Protein AF-A0A7X0VT83-F1 (afdb_monomer_lite)

Secondary structure (DSSP, 8-state):
--HHHHHHHHHHHHHHHHHHHHHHHHHHHHHHHHHHHHHHSTT--HHHHHHHHHHHHHHHHHHHHHHHHHHHHHHHHHHHHHHHHHHHHHH--HHHHHHHHHHHHHHHHHHHHHHT-

Structure (mmCIF, N/CA/C/O backbone):
data_AF-A0A7X0VT83-F1
#
_entry.id   AF-A0A7X0VT83-F1
#
loop_
_atom_site.group_PDB
_atom_site.id
_atom_site.type_symbol
_atom_site.label_atom_id
_atom_site.label_alt_id
_atom_site.label_comp_id
_atom_site.label_asym_id
_atom_site.label_entity_id
_atom_site.label_seq_id
_atom_site.pdbx_PDB_ins_code
_atom_site.Cartn_x
_atom_site.Cartn_y
_atom_site.Cartn_z
_atom_site.occupancy
_atom_site.B_iso_or_equiv
_atom_site.auth_seq_id
_atom_site.auth_comp_id
_atom_site.auth_asym_id
_atom_site.auth_atom_id
_atom_site.pdbx_PDB_model_num
ATOM 1 N N . MET A 1 1 ? -4.910 4.539 -27.153 1.00 63.28 1 MET A N 1
ATOM 2 C CA . MET A 1 1 ? -3.947 4.487 -26.039 1.00 63.28 1 MET A CA 1
ATOM 3 C C . MET A 1 1 ? -2.721 3.743 -26.527 1.00 63.28 1 MET A C 1
ATOM 5 O O . MET A 1 1 ? -2.866 2.656 -27.080 1.00 63.28 1 MET A O 1
ATOM 9 N N . THR A 1 2 ? -1.546 4.351 -26.439 1.00 88.25 2 THR A N 1
ATOM 10 C CA . THR A 1 2 ? -0.293 3.718 -26.869 1.00 88.25 2 THR A CA 1
ATOM 11 C C . THR A 1 2 ? 0.199 2.731 -25.808 1.00 88.25 2 THR A C 1
ATOM 13 O O . THR A 1 2 ? -0.099 2.878 -24.626 1.00 88.25 2 THR A O 1
ATOM 16 N N . TYR A 1 3 ? 0.986 1.724 -26.199 1.00 81.38 3 TYR A N 1
ATOM 17 C CA . TYR A 1 3 ? 1.545 0.750 -25.246 1.00 81.38 3 TYR A CA 1
ATOM 18 C C . TYR A 1 3 ? 2.367 1.425 -24.132 1.00 81.38 3 TYR A C 1
ATOM 20 O O . TYR A 1 3 ? 2.341 1.011 -22.978 1.00 81.38 3 TYR A O 1
ATOM 28 N N . ARG A 1 4 ? 3.055 2.525 -24.465 1.00 83.25 4 ARG A N 1
ATOM 29 C CA . ARG A 1 4 ? 3.804 3.337 -23.501 1.00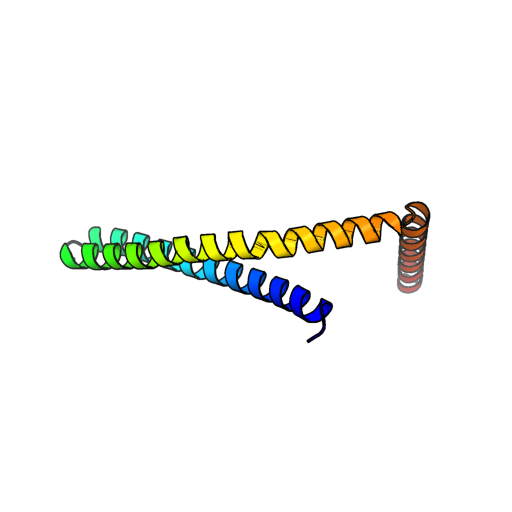 83.25 4 ARG A CA 1
ATOM 30 C C . ARG A 1 4 ? 2.896 4.001 -22.462 1.00 83.25 4 ARG A C 1
ATOM 32 O O . ARG A 1 4 ? 3.272 4.039 -21.296 1.00 83.25 4 ARG A O 1
ATOM 39 N N . GLU A 1 5 ? 1.739 4.518 -22.873 1.00 89.44 5 GLU A N 1
ATOM 40 C CA . GLU A 1 5 ? 0.749 5.107 -21.958 1.00 89.44 5 GLU A CA 1
ATOM 41 C C . GLU A 1 5 ? 0.179 4.055 -21.010 1.00 89.44 5 GLU A C 1
ATOM 43 O O . GLU A 1 5 ? 0.148 4.294 -19.812 1.00 89.44 5 GLU A O 1
ATOM 48 N N . VAL A 1 6 ? -0.181 2.871 -21.517 1.00 88.12 6 VAL A N 1
ATOM 49 C CA . VAL A 1 6 ? -0.709 1.769 -20.690 1.00 88.12 6 VAL A CA 1
ATOM 50 C C . VAL A 1 6 ? 0.265 1.405 -19.571 1.00 88.12 6 VAL A C 1
ATOM 52 O O . VAL A 1 6 ? -0.121 1.290 -18.413 1.00 88.12 6 VAL A O 1
ATOM 55 N N . ILE A 1 7 ? 1.547 1.256 -19.904 1.00 86.94 7 ILE A N 1
ATOM 56 C CA . ILE A 1 7 ? 2.573 0.892 -18.927 1.00 86.94 7 ILE A CA 1
ATOM 57 C C . ILE A 1 7 ? 2.855 2.022 -17.933 1.00 86.94 7 ILE A C 1
ATOM 59 O O . ILE A 1 7 ? 3.072 1.754 -16.752 1.00 86.94 7 ILE A O 1
ATOM 63 N N . LYS A 1 8 ? 2.869 3.275 -18.403 1.00 88.44 8 LYS A N 1
ATOM 64 C CA . LYS A 1 8 ? 3.035 4.438 -17.529 1.00 88.44 8 LYS A CA 1
ATOM 65 C C . LYS A 1 8 ? 1.889 4.504 -16.516 1.00 88.44 8 LYS A C 1
ATOM 67 O O . LYS A 1 8 ? 2.164 4.586 -15.325 1.00 88.44 8 LYS A O 1
ATOM 72 N N . ASN A 1 9 ? 0.651 4.396 -16.991 1.00 90.62 9 ASN A N 1
ATOM 73 C CA . ASN A 1 9 ? -0.538 4.404 -16.147 1.00 90.62 9 ASN A CA 1
ATOM 74 C C . ASN A 1 9 ? -0.495 3.251 -15.139 1.00 90.62 9 ASN A C 1
ATOM 76 O O . ASN A 1 9 ? -0.692 3.487 -13.961 1.00 90.62 9 ASN A O 1
ATOM 80 N N . ASN A 1 10 ? -0.096 2.043 -15.557 1.00 88.81 10 ASN A N 1
ATOM 81 C CA . ASN A 1 10 ? 0.064 0.914 -14.635 1.00 88.81 10 ASN A CA 1
ATOM 82 C C . ASN A 1 10 ? 1.074 1.199 -13.502 1.00 88.81 10 ASN A C 1
ATOM 84 O O . ASN A 1 10 ? 0.870 0.786 -12.366 1.00 88.81 10 ASN A O 1
ATOM 88 N N . GLY A 1 11 ? 2.167 1.916 -13.789 1.00 90.25 11 GLY A N 1
ATOM 89 C CA . GLY A 1 11 ? 3.111 2.356 -12.755 1.00 90.25 11 GLY A CA 1
ATOM 90 C C . GLY A 1 11 ? 2.525 3.411 -11.805 1.00 90.25 11 GLY A C 1
ATOM 91 O O . GLY A 1 11 ? 2.798 3.381 -10.607 1.00 90.25 11 GLY A O 1
ATOM 92 N N . GLU A 1 12 ? 1.710 4.332 -12.321 1.00 93.81 12 GLU A N 1
ATOM 93 C CA . GLU A 1 12 ? 0.993 5.339 -11.521 1.00 93.81 12 GLU A CA 1
ATOM 94 C C . GLU A 1 12 ? -0.103 4.703 -10.648 1.00 93.81 12 GLU A C 1
ATOM 96 O O . GLU A 1 12 ? -0.239 5.055 -9.473 1.00 93.81 12 GLU A O 1
ATOM 101 N N . ASP A 1 13 ? -0.822 3.719 -11.187 1.00 92.81 13 ASP A N 1
ATOM 102 C CA . ASP A 1 13 ? -1.823 2.926 -10.475 1.00 92.81 13 ASP A CA 1
ATOM 103 C C . ASP A 1 13 ? -1.167 2.133 -9.338 1.00 92.81 13 ASP A C 1
ATOM 105 O O . ASP A 1 13 ? -1.644 2.177 -8.206 1.00 92.81 13 ASP A O 1
ATOM 109 N N . LEU A 1 14 ? -0.020 1.489 -9.587 1.00 94.06 14 LEU A N 1
ATOM 110 C CA . LEU A 1 14 ? 0.750 0.785 -8.553 1.00 94.06 14 LEU A CA 1
ATOM 111 C C . LEU A 1 14 ? 1.184 1.700 -7.405 1.00 94.06 14 LEU A C 1
ATOM 113 O O . LEU A 1 14 ? 1.031 1.331 -6.241 1.00 94.06 14 LEU A O 1
ATOM 117 N N . ASN A 1 15 ? 1.684 2.898 -7.715 1.00 93.62 15 ASN A N 1
ATOM 118 C CA . ASN A 1 15 ? 2.025 3.883 -6.685 1.00 93.62 15 ASN A CA 1
ATOM 119 C C . ASN A 1 15 ? 0.786 4.295 -5.883 1.00 93.62 15 ASN A C 1
ATOM 121 O O . ASN A 1 15 ? 0.822 4.331 -4.655 1.00 93.62 15 ASN A O 1
ATOM 125 N N . SER A 1 16 ? -0.331 4.540 -6.568 1.00 95.75 16 SER A N 1
ATOM 126 C CA . SER A 1 16 ? -1.591 4.922 -5.928 1.00 95.75 16 SER A CA 1
ATOM 127 C C . SER A 1 16 ? -2.131 3.819 -5.010 1.00 95.75 16 SER A C 1
ATOM 129 O O . SER A 1 16 ? -2.621 4.108 -3.917 1.00 95.75 16 SER A O 1
ATOM 131 N N . LEU A 1 17 ? -2.014 2.550 -5.416 1.00 95.88 17 LEU A N 1
ATOM 132 C CA . LEU A 1 17 ? -2.385 1.391 -4.600 1.00 95.88 17 LEU A CA 1
ATOM 133 C C . LEU A 1 17 ? -1.461 1.236 -3.385 1.00 95.88 17 LEU A C 1
ATOM 135 O O . LEU A 1 17 ? -1.950 0.969 -2.288 1.00 95.88 17 LEU A O 1
ATOM 139 N N . ALA A 1 18 ? -0.152 1.451 -3.543 1.00 95.56 18 ALA A N 1
ATOM 140 C CA . ALA A 1 18 ? 0.802 1.425 -2.433 1.00 95.56 18 ALA A CA 1
ATOM 141 C C . ALA A 1 18 ? 0.511 2.530 -1.400 1.00 95.56 18 ALA A C 1
ATOM 143 O O . ALA A 1 18 ? 0.488 2.267 -0.193 1.00 95.56 18 ALA A O 1
ATOM 144 N N . ASP A 1 19 ? 0.198 3.742 -1.859 1.00 97.44 19 ASP A N 1
ATOM 145 C CA . ASP A 1 19 ? -0.226 4.845 -0.992 1.00 97.44 19 ASP A CA 1
ATOM 146 C C . ASP A 1 19 ? -1.535 4.518 -0.263 1.00 97.44 19 ASP A C 1
ATOM 148 O O . ASP A 1 19 ? -1.697 4.813 0.927 1.00 97.44 19 ASP A O 1
ATOM 152 N N . LEU A 1 20 ? -2.488 3.900 -0.967 1.00 97.56 20 LEU A N 1
ATOM 153 C CA . LEU A 1 20 ? -3.759 3.475 -0.391 1.00 97.56 20 LEU A CA 1
ATOM 154 C C . LEU A 1 20 ? -3.557 2.401 0.686 1.00 97.56 20 LEU A C 1
ATOM 156 O O . LEU A 1 20 ? -4.162 2.493 1.756 1.00 97.56 20 LEU A O 1
ATOM 160 N N . LEU A 1 21 ? -2.654 1.445 0.456 1.00 98.06 21 LEU A N 1
ATOM 161 C CA . LEU A 1 21 ? -2.289 0.417 1.430 1.00 98.06 21 LEU A CA 1
ATOM 162 C C . LEU A 1 21 ? -1.720 1.050 2.698 1.00 98.06 21 LEU A C 1
ATOM 164 O O . LEU A 1 21 ? -2.160 0.721 3.799 1.00 98.06 21 LEU A O 1
ATOM 168 N N . GLY A 1 22 ? -0.821 2.026 2.556 1.00 97.81 22 GLY A N 1
ATOM 169 C CA . GLY A 1 22 ? -0.291 2.781 3.691 1.00 97.81 22 GLY A CA 1
ATOM 170 C C . GLY A 1 22 ? -1.385 3.479 4.508 1.00 97.81 22 GLY A C 1
ATOM 171 O O . GLY A 1 22 ? -1.348 3.470 5.742 1.00 97.81 22 GLY A O 1
ATOM 172 N N . LYS A 1 23 ? -2.402 4.047 3.848 1.00 98.06 23 LYS A N 1
ATOM 173 C CA . LYS A 1 23 ? -3.548 4.678 4.528 1.00 98.06 23 LYS A CA 1
ATOM 174 C C . LYS A 1 23 ? -4.379 3.662 5.312 1.00 98.06 23 LYS A C 1
ATOM 176 O O . LYS A 1 23 ? -4.713 3.933 6.465 1.00 98.06 23 LYS A O 1
ATOM 181 N N . PHE A 1 24 ? -4.674 2.498 4.734 1.00 98.06 24 PHE A N 1
ATOM 182 C CA . PHE A 1 24 ? -5.455 1.463 5.417 1.00 98.06 24 PHE A CA 1
ATOM 183 C C . PHE A 1 24 ? -4.693 0.802 6.566 1.00 98.06 24 PHE A C 1
ATOM 185 O O . PHE A 1 24 ? -5.264 0.637 7.640 1.00 98.06 24 PHE A O 1
ATOM 192 N N . VAL A 1 25 ? -3.397 0.520 6.409 1.00 98.19 25 VAL A N 1
ATOM 193 C CA . VAL A 1 25 ? -2.548 0.014 7.505 1.00 98.19 25 VAL A CA 1
ATOM 194 C C . VAL A 1 25 ? -2.528 0.995 8.680 1.00 98.19 25 VAL A C 1
ATOM 196 O O . VAL A 1 25 ? -2.644 0.592 9.840 1.00 98.19 25 VAL A O 1
ATOM 199 N N . ASN A 1 26 ? -2.446 2.299 8.400 1.00 98.12 26 ASN A N 1
ATOM 200 C CA . ASN A 1 26 ? -2.546 3.320 9.441 1.00 98.12 26 ASN A CA 1
ATOM 201 C C . ASN A 1 26 ? -3.927 3.336 10.110 1.00 98.12 26 ASN A C 1
ATOM 203 O O . ASN A 1 26 ? -3.995 3.414 11.337 1.00 98.12 26 ASN A O 1
ATOM 207 N N . ALA A 1 27 ? -5.011 3.231 9.337 1.00 97.81 27 ALA A N 1
ATOM 208 C CA . ALA A 1 27 ? -6.370 3.161 9.872 1.00 97.81 27 ALA A CA 1
ATOM 209 C C . ALA A 1 27 ? -6.572 1.928 10.770 1.00 97.81 27 ALA A C 1
ATOM 211 O O . AL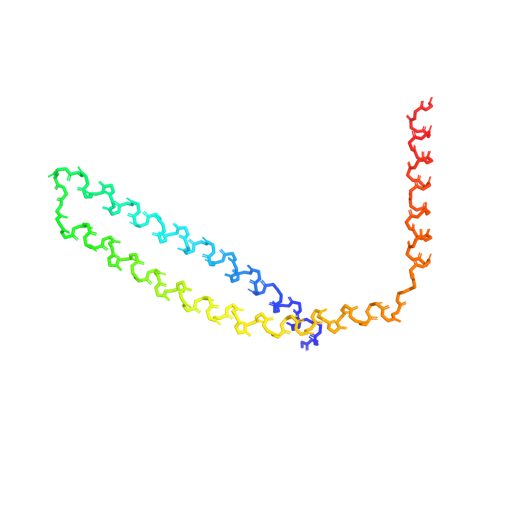A A 1 27 ? -7.075 2.066 11.883 1.00 97.81 27 ALA A O 1
ATOM 212 N N . TYR A 1 28 ? -6.103 0.755 10.336 1.00 98.31 28 TYR A N 1
ATOM 213 C CA . TYR A 1 28 ? -6.114 -0.478 11.124 1.00 98.31 28 TYR A CA 1
ATOM 214 C C . TYR A 1 28 ? -5.400 -0.290 12.464 1.00 98.31 28 TYR A C 1
ATOM 216 O O . TYR A 1 28 ? -5.970 -0.535 13.527 1.00 98.31 28 TYR A O 1
ATOM 224 N N . ARG A 1 29 ? -4.167 0.233 12.433 1.00 97.75 29 ARG A N 1
ATOM 225 C CA . ARG A 1 29 ? -3.381 0.487 13.646 1.00 97.75 29 ARG A CA 1
ATOM 226 C C . ARG A 1 29 ? -4.095 1.442 14.604 1.00 97.75 29 ARG A C 1
ATOM 228 O O . ARG A 1 29 ? -4.065 1.213 15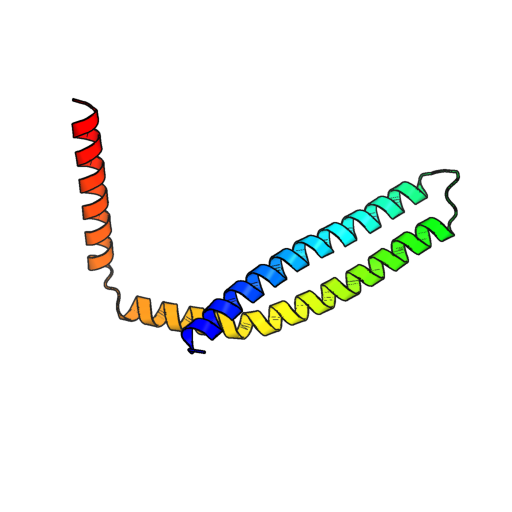.809 1.00 97.75 29 ARG A O 1
ATOM 235 N N . LEU A 1 30 ? -4.720 2.500 14.083 1.00 97.62 30 LEU A N 1
ATOM 236 C CA . LEU A 1 30 ? -5.473 3.466 14.890 1.00 97.62 30 LEU A CA 1
ATOM 237 C C . LEU A 1 30 ? -6.714 2.839 15.534 1.00 97.62 30 LEU A C 1
ATOM 239 O O . LEU A 1 30 ? -6.991 3.130 16.693 1.00 97.62 30 LEU A O 1
ATOM 243 N N . LEU A 1 31 ? -7.431 1.963 14.826 1.00 96.81 31 LEU A N 1
ATOM 244 C CA . LEU A 1 31 ? -8.586 1.250 15.382 1.00 96.81 31 LEU A CA 1
ATOM 245 C C . LEU A 1 31 ? -8.170 0.295 16.504 1.00 96.81 31 LEU A C 1
ATOM 247 O O . LEU A 1 31 ? -8.780 0.313 17.570 1.00 96.81 31 LEU A O 1
ATOM 251 N N . ILE A 1 32 ? -7.093 -0.471 16.309 1.00 97.06 32 ILE A N 1
ATOM 252 C CA . ILE A 1 32 ? -6.547 -1.358 17.347 1.00 97.06 32 ILE A CA 1
ATOM 253 C C . ILE A 1 32 ? -6.076 -0.560 18.569 1.00 97.06 32 ILE A C 1
ATOM 255 O O . ILE A 1 32 ? -6.389 -0.928 19.701 1.00 97.06 32 ILE A O 1
ATOM 259 N N . ALA A 1 33 ? -5.357 0.546 18.357 1.00 96.25 33 ALA A N 1
ATOM 260 C CA . ALA A 1 33 ? -4.918 1.418 19.445 1.00 96.25 33 ALA A CA 1
ATOM 261 C C . ALA A 1 33 ? -6.113 2.016 20.204 1.00 96.25 33 ALA A C 1
ATOM 263 O O . ALA A 1 33 ? -6.169 1.913 21.427 1.00 96.25 33 ALA A O 1
ATOM 264 N N . GLY A 1 34 ? -7.105 2.547 19.484 1.00 94.62 34 GLY A N 1
ATOM 265 C CA . GLY A 1 34 ? -8.323 3.104 20.072 1.00 94.62 34 GLY A CA 1
ATOM 266 C C . GLY A 1 34 ? -9.145 2.069 20.843 1.00 94.62 34 GLY A C 1
ATOM 267 O O . GLY A 1 34 ? -9.649 2.372 21.920 1.00 94.62 34 GLY A O 1
ATOM 268 N N . ALA A 1 35 ? -9.234 0.827 20.356 1.00 94.94 35 ALA A N 1
ATOM 269 C CA . ALA A 1 35 ? -9.863 -0.271 21.092 1.00 94.94 35 ALA A CA 1
ATOM 270 C C . ALA A 1 35 ? -9.110 -0.584 22.398 1.00 94.94 35 ALA A C 1
ATOM 272 O O . ALA A 1 35 ? -9.730 -0.790 23.443 1.00 94.94 35 ALA A O 1
ATOM 273 N N . GLY A 1 36 ? -7.774 -0.573 22.352 1.00 94.62 36 GLY A N 1
ATOM 274 C CA . GLY A 1 36 ? -6.921 -0.715 23.530 1.00 94.62 36 GLY A CA 1
ATOM 275 C C . GLY A 1 36 ? -7.152 0.396 24.553 1.00 94.62 36 GLY A C 1
ATOM 276 O O . GLY A 1 36 ? -7.339 0.105 25.732 1.00 94.62 36 GLY A O 1
ATOM 277 N N . GLU A 1 37 ? -7.209 1.650 24.104 1.00 94.50 37 GLU A N 1
ATOM 278 C CA . GLU A 1 37 ? -7.492 2.813 24.951 1.00 94.50 37 GLU A CA 1
ATOM 279 C C . GLU A 1 37 ? -8.890 2.732 25.576 1.00 94.50 37 GLU A C 1
ATOM 281 O O . GLU A 1 37 ? -9.013 2.849 26.796 1.00 94.50 37 GLU A O 1
ATOM 286 N N . LEU A 1 38 ? -9.930 2.438 24.786 1.00 93.00 38 LEU A N 1
ATOM 287 C CA . LEU A 1 38 ? -11.302 2.250 25.277 1.00 93.00 38 LEU A CA 1
ATOM 288 C C . LEU A 1 38 ? -11.370 1.193 26.382 1.00 93.00 38 LEU A C 1
ATOM 290 O O . LEU A 1 38 ? -12.001 1.417 27.412 1.00 93.00 38 LEU A O 1
ATOM 294 N N . ASN A 1 39 ? -10.654 0.079 26.217 1.00 91.94 39 ASN A N 1
ATOM 295 C CA . ASN A 1 39 ? -10.630 -1.009 27.191 1.00 91.94 39 ASN A CA 1
ATOM 296 C C . ASN A 1 39 ? -9.998 -0.615 28.543 1.00 91.94 39 ASN A C 1
ATOM 298 O O . ASN A 1 39 ? -10.220 -1.292 29.545 1.00 91.94 39 ASN A O 1
ATOM 302 N N . THR A 1 40 ? -9.226 0.476 28.598 1.00 93.94 40 THR A N 1
ATOM 303 C CA . THR A 1 40 ? -8.675 1.014 29.857 1.00 93.94 40 THR A CA 1
ATOM 304 C C . THR A 1 40 ? -9.615 1.983 30.574 1.00 93.94 40 THR A C 1
ATOM 306 O O . THR A 1 40 ? -9.422 2.271 31.757 1.00 93.94 40 THR A O 1
ATOM 309 N N . ILE A 1 41 ? -10.651 2.482 29.895 1.00 92.31 41 ILE A N 1
ATOM 310 C CA . ILE A 1 41 ? -11.604 3.433 30.466 1.00 92.31 41 ILE A CA 1
ATOM 311 C C . ILE A 1 41 ? -12.629 2.664 31.303 1.00 92.31 41 ILE A C 1
ATOM 313 O O . ILE A 1 41 ? -13.430 1.899 30.777 1.00 92.31 41 ILE A O 1
ATOM 317 N N . ALA A 1 42 ? -12.664 2.927 32.613 1.00 84.12 42 ALA A N 1
ATOM 318 C CA . ALA A 1 42 ? -13.518 2.211 33.570 1.00 84.12 42 ALA A CA 1
ATOM 319 C C . ALA A 1 42 ? -15.031 2.255 33.258 1.00 84.12 42 ALA A C 1
ATOM 321 O O . ALA A 1 42 ? -15.777 1.390 33.710 1.00 84.12 42 ALA A O 1
ATOM 322 N N . LEU A 1 43 ? -15.487 3.264 32.509 1.00 87.50 43 LEU A N 1
ATOM 323 C CA . LEU A 1 43 ? -16.885 3.425 32.093 1.00 87.50 43 LEU A CA 1
ATOM 324 C C . LEU A 1 43 ? -17.184 2.858 30.698 1.00 87.50 43 LEU A C 1
ATOM 326 O O . LEU A 1 43 ? -18.353 2.846 30.306 1.00 87.50 43 LEU A O 1
ATOM 330 N N . SER A 1 44 ? -16.171 2.420 29.943 1.00 85.88 44 SER A N 1
ATOM 331 C CA . SER A 1 44 ? -16.405 1.870 28.611 1.00 85.88 44 SER A CA 1
ATOM 332 C C . SER A 1 44 ? -17.125 0.533 28.708 1.00 85.88 44 SER A C 1
ATOM 334 O O . SER A 1 44 ? -16.838 -0.320 29.556 1.00 85.88 44 SER A O 1
ATOM 336 N N . LYS A 1 45 ? -18.102 0.345 27.826 1.00 90.94 45 LYS A N 1
ATOM 337 C CA . LYS A 1 45 ? -18.829 -0.914 27.722 1.00 90.94 45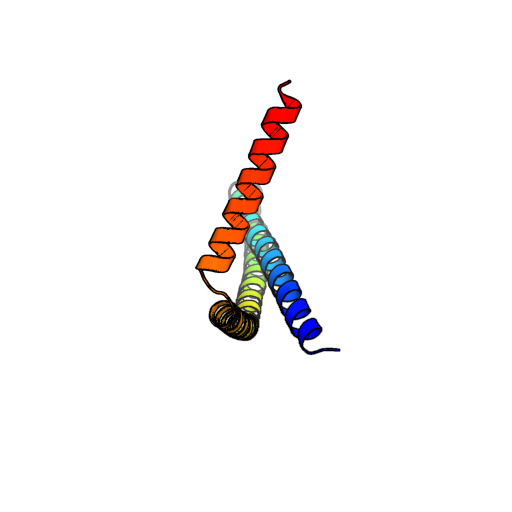 LYS A CA 1
ATOM 338 C C . LYS A 1 45 ? -18.005 -1.889 26.899 1.00 90.94 45 LYS A C 1
ATOM 340 O O . LYS A 1 45 ? -17.484 -1.548 25.844 1.00 90.94 45 LYS A O 1
ATOM 345 N N . LYS A 1 46 ? -18.018 -3.161 27.300 1.00 91.50 46 LYS A N 1
ATOM 346 C CA . LYS A 1 46 ? -17.393 -4.257 26.539 1.00 91.50 46 LYS A CA 1
ATOM 347 C C . LYS A 1 46 ? -17.802 -4.274 25.056 1.00 91.50 46 LYS A C 1
ATOM 349 O O . LYS A 1 46 ? -16.988 -4.619 24.208 1.00 91.50 46 LYS A O 1
ATOM 354 N N . ASN A 1 47 ? -19.045 -3.898 24.754 1.00 94.00 47 ASN A N 1
ATOM 355 C CA . ASN A 1 47 ? -19.527 -3.829 23.377 1.00 94.00 47 ASN A CA 1
ATOM 356 C C . ASN A 1 47 ? -18.836 -2.724 22.566 1.00 94.00 47 ASN A C 1
ATOM 358 O O . ASN A 1 47 ? -18.563 -2.952 21.405 1.00 94.00 47 ASN A O 1
ATOM 362 N N . GLU A 1 48 ? -18.467 -1.588 23.162 1.00 92.06 48 GLU A N 1
ATOM 363 C CA . GLU A 1 48 ? -17.774 -0.505 22.443 1.00 92.06 48 GLU A CA 1
ATOM 364 C C . GLU A 1 48 ? -16.356 -0.921 22.029 1.00 92.06 48 GLU A C 1
ATOM 366 O O . GLU A 1 48 ? -15.919 -0.636 20.917 1.00 92.06 48 GLU A O 1
ATOM 371 N N . VAL A 1 49 ? -15.650 -1.644 22.908 1.00 94.44 49 VAL A N 1
ATOM 372 C CA . VAL A 1 49 ? -14.342 -2.237 22.587 1.00 94.44 49 VAL A CA 1
ATOM 373 C C . VAL A 1 49 ? -14.490 -3.269 21.472 1.00 94.44 49 VAL A C 1
ATOM 375 O O . VAL A 1 49 ? -13.690 -3.285 20.540 1.00 94.44 49 VAL A O 1
ATOM 378 N N . LYS A 1 50 ? -15.522 -4.116 21.549 1.00 95.44 50 LYS A N 1
ATOM 379 C CA . LYS A 1 50 ? -15.799 -5.112 20.514 1.00 95.44 50 LYS A CA 1
ATOM 380 C C . LYS A 1 50 ? -16.106 -4.452 19.168 1.00 95.44 50 LYS A C 1
ATOM 382 O O . LYS A 1 50 ? -15.471 -4.811 18.190 1.00 95.44 50 LYS A O 1
ATOM 387 N N . ASP A 1 51 ? -16.980 -3.453 19.134 1.00 96.06 51 ASP A N 1
ATOM 388 C CA . ASP A 1 51 ? -17.333 -2.736 17.906 1.00 96.06 51 ASP A CA 1
ATOM 389 C C . ASP A 1 51 ? -16.093 -2.088 17.256 1.00 96.06 51 ASP A C 1
ATOM 391 O O . ASP A 1 51 ? -15.966 -2.051 16.033 1.00 96.06 51 ASP A O 1
ATOM 395 N N . ALA A 1 52 ? -15.142 -1.589 18.057 1.00 94.75 52 ALA A N 1
ATOM 396 C CA . ALA A 1 52 ? -13.878 -1.055 17.549 1.00 94.75 52 ALA A CA 1
ATOM 397 C C . ALA A 1 52 ? -12.966 -2.141 16.947 1.00 94.75 52 ALA A C 1
ATOM 399 O O . ALA A 1 52 ? -12.307 -1.885 15.937 1.00 94.75 52 ALA A O 1
ATOM 400 N N . LEU A 1 53 ? -12.941 -3.340 17.539 1.00 97.12 53 LEU A N 1
ATOM 401 C CA . LEU A 1 53 ? -12.201 -4.492 17.014 1.00 97.12 53 LEU A CA 1
ATOM 402 C C . LEU A 1 53 ? -12.845 -5.055 15.744 1.00 97.12 53 LEU A C 1
ATOM 404 O O . LEU A 1 53 ? -12.124 -5.293 14.781 1.00 97.12 53 LEU A O 1
ATOM 408 N N . ASP A 1 54 ? -14.171 -5.184 15.709 1.00 97.94 54 ASP A N 1
ATOM 409 C CA . ASP A 1 54 ? -14.916 -5.651 14.533 1.00 97.94 54 ASP A CA 1
ATOM 410 C C . ASP A 1 54 ? -14.643 -4.709 13.337 1.00 97.94 54 ASP A C 1
ATOM 412 O O . ASP A 1 54 ? -14.314 -5.146 12.237 1.00 97.94 54 ASP A O 1
ATOM 416 N N . ARG A 1 55 ? -14.615 -3.387 13.568 1.00 96.88 55 ARG A N 1
ATOM 417 C CA . ARG A 1 55 ? -14.206 -2.409 12.540 1.00 96.88 55 ARG A CA 1
ATOM 418 C C . ARG A 1 55 ? -12.746 -2.552 12.104 1.00 96.88 55 ARG A C 1
ATOM 420 O O . ARG A 1 55 ? -12.423 -2.232 10.961 1.00 96.88 55 ARG A O 1
ATOM 427 N N . ALA A 1 56 ? -11.846 -2.939 13.006 1.00 97.75 56 ALA A N 1
ATOM 428 C CA . ALA A 1 56 ? -10.452 -3.190 12.650 1.00 97.75 56 ALA A CA 1
ATOM 429 C C . ALA A 1 56 ? -10.332 -4.447 11.778 1.00 97.75 56 ALA A C 1
ATOM 431 O O . ALA A 1 56 ? -9.566 -4.436 10.818 1.00 97.75 56 ALA A O 1
ATOM 432 N N . GLU A 1 57 ? -11.113 -5.488 12.065 1.00 98.06 57 GLU A N 1
ATOM 433 C CA . GLU A 1 57 ? -11.199 -6.704 11.251 1.00 98.06 57 GLU A CA 1
ATOM 434 C C . GLU A 1 57 ? -11.681 -6.395 9.827 1.00 98.06 57 GLU A C 1
ATOM 436 O O . GLU A 1 57 ? -11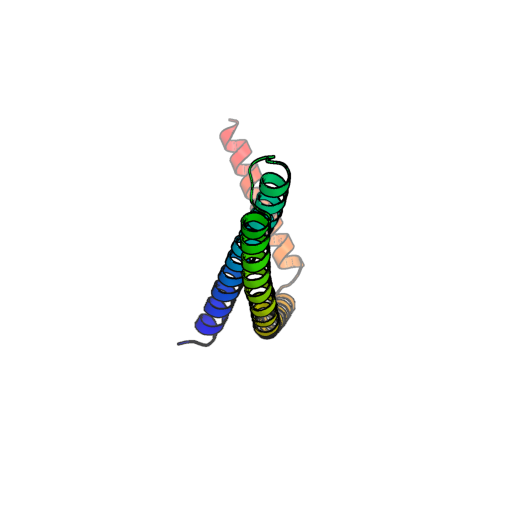.022 -6.794 8.866 1.00 98.06 57 GLU A O 1
ATOM 441 N N . ASP A 1 58 ? -12.730 -5.578 9.679 1.00 98.06 58 ASP A N 1
ATOM 442 C CA . ASP A 1 58 ? -13.215 -5.122 8.367 1.00 98.06 58 ASP A CA 1
ATOM 443 C C . ASP A 1 58 ? -12.118 -4.401 7.563 1.00 98.06 58 ASP A C 1
ATOM 445 O O . ASP A 1 58 ? -11.937 -4.639 6.367 1.00 98.06 58 ASP A O 1
ATOM 449 N N . VAL A 1 59 ? -11.343 -3.524 8.214 1.00 98.12 59 VAL A N 1
ATOM 450 C CA . VAL A 1 59 ? -10.204 -2.849 7.569 1.00 98.12 59 VAL A CA 1
ATOM 451 C C . VAL A 1 59 ? -9.086 -3.839 7.234 1.00 98.12 59 VAL A C 1
ATOM 453 O O . VAL A 1 59 ? -8.458 -3.705 6.185 1.00 98.12 59 VAL A O 1
ATOM 456 N N . GLY A 1 60 ? -8.846 -4.836 8.088 1.00 98.12 60 GLY A N 1
ATOM 457 C CA . GLY A 1 60 ? -7.899 -5.922 7.835 1.00 98.12 60 GLY A CA 1
ATOM 458 C C . GLY A 1 60 ? -8.232 -6.692 6.556 1.00 98.12 60 GLY A C 1
ATOM 459 O O . GLY A 1 60 ? -7.356 -6.888 5.718 1.00 98.12 60 GLY A O 1
ATOM 460 N N . ALA A 1 61 ? -9.506 -7.017 6.337 1.00 98.38 61 ALA A N 1
ATOM 461 C CA . ALA A 1 61 ? -9.950 -7.677 5.109 1.00 98.38 61 ALA A CA 1
ATOM 462 C C . ALA A 1 61 ? -9.692 -6.821 3.852 1.00 98.38 61 ALA A C 1
ATOM 464 O O . ALA A 1 61 ? -9.239 -7.333 2.827 1.00 98.38 61 ALA A O 1
ATOM 465 N N . ILE A 1 62 ? -9.909 -5.501 3.934 1.00 98.00 62 ILE A N 1
ATOM 466 C CA . ILE A 1 62 ? -9.600 -4.571 2.832 1.00 98.00 62 ILE A CA 1
ATOM 467 C C . ILE A 1 62 ? -8.093 -4.537 2.545 1.00 98.00 62 ILE A C 1
ATOM 469 O O . ILE A 1 62 ? -7.688 -4.489 1.382 1.00 98.00 62 ILE A O 1
ATOM 473 N N . ILE A 1 63 ? -7.259 -4.559 3.590 1.00 98.50 63 ILE A N 1
ATOM 474 C CA . ILE A 1 63 ? -5.799 -4.628 3.451 1.00 98.50 63 ILE A CA 1
ATOM 475 C C . ILE A 1 63 ? -5.407 -5.898 2.695 1.00 98.50 63 ILE A C 1
ATOM 477 O O . ILE A 1 63 ? -4.660 -5.803 1.722 1.00 98.50 63 ILE A O 1
ATOM 481 N N . ASP A 1 64 ? -5.935 -7.056 3.091 1.00 98.25 64 ASP A N 1
ATOM 482 C CA . ASP A 1 64 ? -5.611 -8.340 2.461 1.00 98.25 64 ASP A CA 1
ATOM 483 C C . ASP A 1 64 ? -5.951 -8.355 0.967 1.00 98.25 64 ASP A C 1
ATOM 485 O O . ASP A 1 64 ? -5.157 -8.816 0.141 1.00 98.25 64 ASP A O 1
ATOM 489 N N . ASP A 1 65 ? -7.113 -7.826 0.590 1.00 97.75 65 ASP A N 1
ATOM 490 C CA . ASP A 1 65 ? -7.509 -7.745 -0.816 1.00 97.75 65 ASP A CA 1
ATOM 491 C C . ASP A 1 65 ? -6.650 -6.750 -1.603 1.00 97.75 65 ASP A C 1
ATOM 493 O O . ASP A 1 65 ? -6.265 -7.026 -2.744 1.00 97.75 65 ASP A O 1
ATOM 497 N N . LEU A 1 66 ? -6.267 -5.630 -0.990 1.00 97.06 66 LEU A N 1
ATOM 498 C CA . LEU A 1 66 ? -5.382 -4.654 -1.617 1.00 97.06 66 LEU A CA 1
ATOM 499 C C . LEU A 1 66 ? -3.972 -5.214 -1.849 1.00 97.06 66 LEU A C 1
ATOM 501 O O . LEU A 1 66 ? -3.392 -4.962 -2.906 1.00 97.06 66 LEU A O 1
ATOM 505 N N . VAL A 1 67 ? -3.439 -6.018 -0.921 1.00 97.25 67 VAL A N 1
ATOM 506 C CA . VAL A 1 67 ? -2.154 -6.713 -1.111 1.00 97.25 67 VAL A CA 1
ATOM 507 C C . VAL A 1 67 ? -2.216 -7.634 -2.330 1.00 97.25 67 VAL A C 1
ATOM 509 O O . VAL A 1 67 ? -1.351 -7.533 -3.200 1.00 97.25 67 VAL A O 1
ATOM 512 N N . LYS A 1 68 ? -3.268 -8.450 -2.471 1.00 96.19 68 LYS A N 1
ATOM 513 C CA . LYS A 1 68 ? -3.439 -9.342 -3.639 1.00 96.19 68 LYS A CA 1
ATO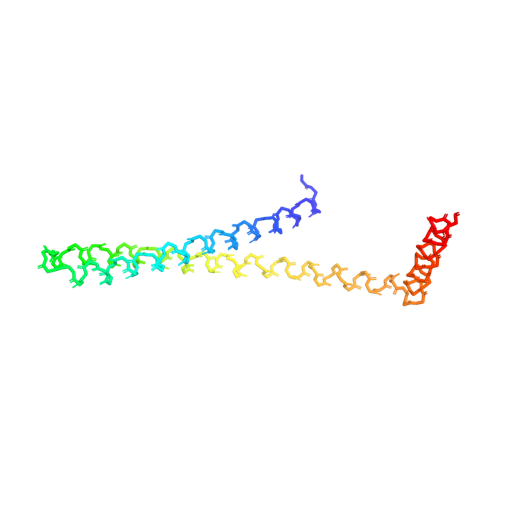M 514 C C . LYS A 1 68 ? -3.492 -8.565 -4.961 1.00 96.19 68 LYS A C 1
ATOM 516 O O . LYS A 1 68 ? -2.926 -8.991 -5.974 1.00 96.19 68 LYS A O 1
ATOM 521 N N . ILE A 1 69 ? -4.169 -7.413 -4.978 1.00 94.25 69 ILE A N 1
ATOM 522 C CA . ILE A 1 69 ? -4.250 -6.551 -6.168 1.00 94.25 69 ILE A CA 1
ATOM 523 C C . ILE A 1 69 ? -2.871 -5.973 -6.514 1.00 94.25 69 ILE A C 1
ATOM 525 O O . ILE A 1 69 ? -2.479 -5.982 -7.682 1.00 94.25 69 ILE A O 1
ATOM 529 N N . ILE A 1 70 ? -2.111 -5.509 -5.520 1.00 94.75 70 ILE A N 1
ATOM 530 C CA . ILE A 1 70 ? -0.756 -4.982 -5.732 1.00 94.75 70 ILE A CA 1
ATOM 531 C C . ILE A 1 70 ? 0.178 -6.075 -6.253 1.00 94.75 70 ILE A C 1
ATOM 533 O O . ILE A 1 70 ? 0.901 -5.836 -7.217 1.00 94.75 70 ILE A O 1
ATOM 537 N N . GLU A 1 71 ? 0.151 -7.272 -5.664 1.00 92.38 71 GLU A N 1
ATOM 538 C CA . GLU A 1 71 ? 0.973 -8.408 -6.101 1.00 92.38 71 GLU A CA 1
ATOM 539 C C . GLU A 1 71 ? 0.708 -8.762 -7.567 1.00 92.38 71 GLU A C 1
ATOM 541 O O . GLU A 1 71 ? 1.635 -8.798 -8.379 1.00 92.38 71 GLU A O 1
ATOM 546 N N . SER A 1 72 ? -0.565 -8.930 -7.936 1.00 88.50 72 SER A N 1
ATOM 547 C CA . SER A 1 72 ? -0.948 -9.246 -9.318 1.00 88.50 72 SER A CA 1
ATOM 548 C C . SER A 1 72 ? -0.595 -8.135 -10.316 1.00 88.50 72 SER A C 1
ATOM 550 O O . SER A 1 72 ? -0.180 -8.423 -11.441 1.00 88.50 72 SER A O 1
ATOM 552 N N . SER A 1 73 ? -0.695 -6.866 -9.912 1.00 86.56 73 SER A N 1
ATOM 553 C CA . SER A 1 73 ? -0.375 -5.714 -10.768 1.00 86.56 73 SER A CA 1
ATOM 554 C C . SER A 1 73 ? 1.140 -5.499 -10.927 1.00 86.56 73 SER A C 1
ATOM 556 O O . SER A 1 73 ? 1.615 -5.100 -12.000 1.00 86.56 73 SER A O 1
ATOM 558 N N . ASN A 1 74 ? 1.922 -5.811 -9.887 1.00 88.31 74 ASN A N 1
ATOM 559 C CA . ASN A 1 74 ? 3.380 -5.670 -9.875 1.00 88.31 74 ASN A CA 1
ATOM 560 C C . ASN A 1 74 ? 4.059 -6.604 -10.877 1.00 88.31 74 ASN A C 1
ATOM 562 O O . ASN A 1 74 ? 4.998 -6.186 -11.557 1.00 88.31 74 ASN A O 1
ATOM 566 N N . ASP A 1 75 ? 3.570 -7.835 -11.029 1.00 87.75 75 ASP A N 1
ATOM 567 C CA . ASP A 1 75 ? 4.161 -8.830 -11.931 1.00 87.75 75 ASP A CA 1
ATOM 568 C C . ASP A 1 75 ? 4.287 -8.325 -13.376 1.00 87.75 75 ASP A C 1
ATOM 570 O O . ASP A 1 75 ? 5.308 -8.534 -14.044 1.00 87.75 75 ASP A O 1
ATOM 574 N N . CYS A 1 76 ? 3.260 -7.637 -13.876 1.00 83.56 76 CYS A N 1
ATOM 575 C CA . CYS A 1 76 ? 3.264 -7.057 -15.217 1.00 83.56 76 CYS A CA 1
ATOM 576 C C . CYS A 1 76 ? 4.246 -5.886 -15.328 1.00 83.56 76 CYS A C 1
ATOM 578 O O . CYS A 1 76 ? 5.024 -5.813 -16.287 1.00 83.56 76 CYS A O 1
ATOM 580 N N . TYR A 1 77 ? 4.244 -4.986 -14.344 1.00 88.25 77 TYR A N 1
ATOM 581 C CA . TYR A 1 77 ? 5.120 -3.816 -14.343 1.00 88.25 77 TYR A CA 1
ATOM 582 C C . TYR A 1 77 ? 6.599 -4.198 -14.207 1.00 88.25 77 TYR A C 1
ATOM 584 O O . TYR A 1 77 ? 7.448 -3.671 -14.929 1.00 88.25 77 TYR A O 1
ATOM 592 N N . PHE A 1 78 ? 6.924 -5.171 -13.354 1.00 89.69 78 PHE A N 1
ATOM 593 C CA . PHE A 1 78 ? 8.293 -5.651 -13.156 1.00 89.69 78 PHE A CA 1
ATOM 594 C C . PHE A 1 78 ? 8.857 -6.329 -14.399 1.00 89.69 78 PHE A C 1
ATOM 596 O O . PHE A 1 78 ? 10.010 -6.080 -14.760 1.00 89.69 78 PHE A O 1
ATOM 603 N N . LYS A 1 79 ? 8.048 -7.120 -15.115 1.00 90.50 79 LYS A N 1
ATOM 604 C CA . LYS A 1 79 ? 8.451 -7.689 -16.413 1.00 90.50 79 LYS A CA 1
ATOM 605 C C . LYS A 1 79 ? 8.809 -6.592 -17.412 1.00 90.50 79 LYS A C 1
ATOM 607 O O . LYS A 1 79 ? 9.857 -6.674 -18.052 1.00 90.50 79 LYS A O 1
ATOM 612 N N . TYR A 1 80 ? 7.985 -5.547 -17.512 1.00 89.81 80 TYR A N 1
ATOM 613 C CA . TYR A 1 80 ? 8.295 -4.396 -18.360 1.00 89.81 80 TYR A CA 1
ATOM 614 C C . TYR A 1 80 ? 9.593 -3.703 -17.934 1.00 89.81 80 TYR A C 1
ATOM 616 O O . TYR A 1 80 ? 10.459 -3.458 -18.776 1.00 89.81 80 TYR A O 1
ATOM 624 N N . MET A 1 81 ? 9.747 -3.407 -16.642 1.00 91.31 81 MET A N 1
ATOM 625 C CA . MET A 1 81 ? 10.932 -2.723 -16.124 1.00 91.31 81 MET A CA 1
ATOM 626 C C . MET A 1 81 ? 12.207 -3.515 -16.394 1.00 91.31 81 MET A C 1
ATOM 628 O O . MET A 1 81 ? 13.209 -2.922 -16.791 1.00 91.31 81 MET A O 1
ATOM 632 N N . LYS A 1 82 ? 12.156 -4.844 -16.273 1.00 94.50 82 LYS A N 1
ATOM 633 C CA . LYS A 1 82 ? 13.270 -5.727 -16.624 1.00 94.50 82 LYS A CA 1
ATOM 634 C C . LYS A 1 82 ? 13.635 -5.620 -18.105 1.00 94.50 82 LYS A C 1
ATOM 636 O O . LYS A 1 82 ? 14.778 -5.314 -18.414 1.00 94.50 82 LYS A O 1
ATOM 641 N N . ILE A 1 83 ? 12.664 -5.770 -19.010 1.00 93.00 83 ILE A N 1
ATOM 642 C CA . ILE A 1 83 ? 12.895 -5.659 -20.464 1.00 93.00 83 ILE A CA 1
ATOM 643 C C . ILE A 1 83 ? 13.468 -4.286 -20.828 1.00 93.00 83 ILE A C 1
ATOM 645 O O . ILE A 1 83 ? 14.416 -4.185 -21.606 1.00 93.00 83 ILE A O 1
ATOM 649 N N . LYS A 1 84 ? 12.901 -3.215 -20.263 1.00 90.75 84 LYS A N 1
ATOM 650 C CA . LYS A 1 84 ? 13.380 -1.847 -20.476 1.00 90.75 84 LYS A CA 1
ATOM 651 C C . LYS A 1 84 ? 14.829 -1.700 -20.017 1.00 90.75 84 LYS A C 1
ATOM 653 O O . LYS A 1 84 ? 15.629 -1.114 -20.740 1.00 90.75 84 LYS A O 1
ATOM 658 N N . ASN A 1 85 ? 15.157 -2.224 -18.839 1.00 91.56 85 ASN A N 1
ATOM 659 C CA . ASN A 1 85 ? 16.505 -2.163 -18.292 1.00 91.56 85 ASN A CA 1
ATOM 660 C C . ASN A 1 85 ? 17.499 -2.950 -19.156 1.00 91.56 85 ASN A C 1
ATOM 662 O O . ASN A 1 85 ? 18.539 -2.414 -19.520 1.00 91.56 85 ASN A O 1
ATOM 666 N N . ASP A 1 86 ? 17.143 -4.168 -19.567 1.00 93.69 86 ASP A N 1
ATOM 667 C CA . ASP A 1 86 ? 17.972 -5.003 -20.442 1.00 93.69 86 ASP A CA 1
ATOM 668 C C . ASP A 1 86 ? 18.228 -4.312 -21.792 1.00 93.69 86 ASP A C 1
ATOM 670 O O . ASP A 1 86 ? 19.356 -4.293 -22.288 1.00 93.69 86 ASP A O 1
ATOM 674 N N . PHE A 1 87 ? 17.206 -3.668 -22.369 1.00 90.88 87 PHE A N 1
ATOM 675 C CA . PHE A 1 87 ? 17.359 -2.880 -23.592 1.00 90.88 87 PHE A CA 1
ATOM 676 C C . PHE A 1 87 ? 18.312 -1.698 -23.397 1.00 90.88 87 PHE A C 1
ATOM 678 O O . PHE A 1 87 ? 19.215 -1.510 -24.213 1.00 90.88 87 PHE A O 1
ATOM 685 N N . ILE A 1 88 ? 18.145 -0.926 -22.318 1.00 88.94 88 ILE A N 1
ATOM 686 C CA . ILE A 1 88 ? 19.039 0.193 -21.992 1.00 88.94 88 ILE A CA 1
ATOM 687 C C . ILE A 1 88 ? 20.472 -0.320 -21.857 1.00 88.94 88 ILE A C 1
ATOM 689 O O . ILE A 1 88 ? 21.355 0.185 -22.546 1.00 88.94 88 ILE A O 1
ATOM 693 N N . LEU A 1 89 ? 20.701 -1.366 -21.061 1.00 87.75 89 LEU A N 1
ATOM 694 C CA . LEU A 1 89 ? 22.021 -1.972 -20.874 1.00 87.75 89 LEU A CA 1
ATOM 695 C C . LEU A 1 89 ? 22.639 -2.447 -22.196 1.00 87.75 89 LEU A C 1
ATOM 697 O O . LEU A 1 89 ? 23.825 -2.238 -22.417 1.00 87.75 89 LEU A O 1
ATOM 701 N N . SER A 1 90 ? 21.843 -3.013 -23.107 1.00 88.69 90 SER A N 1
ATOM 702 C CA . SER A 1 90 ? 22.328 -3.456 -24.424 1.00 88.69 90 SER A CA 1
ATOM 703 C C . SER A 1 90 ? 22.764 -2.316 -25.352 1.00 88.69 90 SER A C 1
ATOM 705 O O . SER A 1 90 ? 23.537 -2.538 -26.282 1.00 88.69 90 SER A O 1
ATOM 707 N N . LYS A 1 91 ? 22.236 -1.105 -25.144 1.00 84.31 91 LYS A N 1
ATOM 708 C CA . LYS A 1 91 ? 22.529 0.087 -25.957 1.00 84.31 91 LYS A CA 1
ATOM 709 C C . LYS A 1 91 ? 23.514 1.036 -25.301 1.00 84.31 91 LYS A C 1
ATOM 711 O O . LYS A 1 91 ? 23.995 1.953 -25.958 1.00 84.31 91 LYS A O 1
ATOM 716 N N . THR A 1 92 ? 23.790 0.828 -24.024 1.00 84.31 92 THR A N 1
ATOM 717 C CA . THR A 1 92 ? 24.602 1.734 -23.234 1.00 84.31 92 THR A CA 1
ATOM 718 C C . THR A 1 92 ? 26.015 1.193 -23.116 1.00 84.31 92 THR A C 1
ATOM 720 O O . THR A 1 92 ? 26.245 0.116 -22.572 1.00 84.31 92 THR A O 1
ATOM 723 N N . GLU A 1 93 ? 26.986 1.969 -23.586 1.00 86.00 93 GLU A N 1
ATOM 724 C CA . GLU A 1 93 ? 28.397 1.666 -23.385 1.00 86.00 93 GLU A CA 1
ATOM 725 C C . GLU A 1 93 ? 28.900 2.352 -22.116 1.00 86.00 93 GLU A C 1
ATOM 727 O O . GLU A 1 93 ? 28.791 3.569 -21.960 1.00 86.00 93 GLU A O 1
ATOM 732 N N . LYS A 1 94 ? 29.513 1.577 -21.214 1.00 83.00 94 LYS A N 1
ATOM 733 C CA . LYS A 1 94 ? 30.066 2.081 -19.945 1.00 83.00 94 LYS A CA 1
ATOM 734 C C . LYS A 1 94 ? 30.948 3.322 -20.137 1.00 83.00 94 LYS A C 1
ATOM 736 O O . LYS A 1 94 ? 30.874 4.258 -19.347 1.00 83.00 94 LYS A O 1
ATOM 741 N N . ASN A 1 95 ? 31.775 3.321 -21.181 1.00 82.81 95 ASN A N 1
ATOM 742 C CA . ASN A 1 95 ? 32.714 4.406 -21.462 1.00 82.81 95 ASN A CA 1
ATOM 743 C C . ASN A 1 95 ? 32.010 5.693 -21.903 1.00 82.81 95 ASN A C 1
ATOM 745 O O . ASN A 1 95 ? 32.490 6.781 -21.591 1.00 82.81 95 ASN A O 1
ATOM 749 N N . VAL A 1 96 ? 30.866 5.578 -22.583 1.00 84.94 96 VAL A N 1
ATOM 750 C CA . VAL A 1 96 ? 30.041 6.727 -22.969 1.00 84.94 96 VAL A CA 1
ATOM 751 C C . VAL A 1 96 ? 29.430 7.364 -21.726 1.00 84.94 96 VAL A C 1
ATOM 753 O O . VAL A 1 96 ? 29.621 8.560 -21.525 1.00 84.94 96 VAL A O 1
ATOM 756 N N . ILE A 1 97 ? 28.833 6.566 -20.827 1.00 86.12 97 ILE A N 1
ATOM 757 C CA . ILE A 1 97 ? 28.310 7.082 -19.547 1.00 86.12 97 ILE A CA 1
ATOM 758 C C . ILE A 1 97 ? 29.418 7.778 -18.750 1.00 86.12 97 ILE A C 1
ATOM 760 O O . ILE A 1 97 ? 29.234 8.887 -18.258 1.00 86.12 97 ILE A O 1
ATOM 764 N N . LEU A 1 98 ? 30.583 7.134 -18.620 1.00 86.88 98 LEU A N 1
ATOM 765 C CA . LEU A 1 98 ? 31.698 7.690 -17.854 1.00 86.88 98 LEU A CA 1
ATOM 766 C C . LEU A 1 98 ? 32.178 9.022 -18.447 1.00 86.88 98 LEU A C 1
ATOM 768 O O . LEU A 1 98 ? 32.496 9.949 -17.710 1.00 86.88 98 LEU A O 1
ATOM 772 N N . THR A 1 99 ? 32.195 9.125 -19.776 1.00 89.62 99 THR A N 1
ATOM 773 C CA . THR A 1 99 ? 32.565 10.358 -20.477 1.00 89.62 99 THR A CA 1
ATOM 774 C C . THR A 1 99 ? 31.544 11.468 -20.238 1.00 89.62 99 THR A C 1
ATOM 776 O O . THR A 1 99 ? 31.941 12.609 -20.021 1.00 89.62 99 THR A O 1
ATOM 779 N N . GLU A 1 100 ? 30.245 11.163 -20.263 1.00 90.88 100 GLU A N 1
ATOM 780 C CA . GLU A 1 100 ? 29.186 12.137 -19.962 1.00 90.88 100 GLU A CA 1
ATOM 781 C C . GLU A 1 100 ? 29.279 12.644 -18.518 1.00 90.88 100 GLU A C 1
ATOM 783 O O . GLU A 1 100 ? 29.254 13.853 -18.299 1.00 90.88 100 GLU A O 1
ATOM 788 N N . ILE A 1 101 ? 29.479 11.743 -17.551 1.00 91.75 101 ILE A N 1
ATOM 789 C CA . ILE A 1 101 ? 29.648 12.104 -16.135 1.00 91.75 101 ILE A CA 1
ATOM 790 C C . ILE A 1 101 ? 30.868 13.008 -15.941 1.00 91.75 101 ILE A C 1
ATOM 792 O O . ILE A 1 101 ? 30.766 14.034 -15.273 1.00 91.75 101 ILE A O 1
ATOM 796 N N . ASN A 1 102 ? 32.012 12.653 -16.533 1.00 92.44 102 ASN A N 1
ATOM 797 C CA . ASN A 1 102 ? 33.232 13.450 -16.400 1.00 92.44 102 ASN A CA 1
ATOM 798 C C . ASN A 1 102 ? 33.057 14.851 -17.001 1.00 92.44 102 ASN A C 1
ATOM 800 O O . ASN A 1 102 ? 33.434 15.828 -16.367 1.00 92.44 102 ASN A O 1
ATOM 804 N N . LYS A 1 103 ? 32.416 14.965 -18.172 1.00 93.00 103 LYS A N 1
ATOM 805 C CA . LYS A 1 103 ? 32.127 16.269 -18.791 1.00 93.00 103 LYS A CA 1
ATOM 806 C C . LYS A 1 103 ? 31.234 17.147 -17.917 1.00 93.00 103 LYS A C 1
ATOM 808 O O . LYS A 1 103 ? 31.484 18.343 -17.815 1.00 93.00 103 LYS A O 1
ATOM 813 N N . GLU A 1 104 ? 30.205 16.568 -17.302 1.00 92.62 104 GLU A N 1
ATOM 814 C CA . GLU A 1 104 ? 29.312 17.303 -16.403 1.00 92.62 104 GLU A CA 1
ATOM 815 C C . GLU A 1 104 ? 30.050 17.770 -15.139 1.00 92.62 104 GLU A C 1
ATOM 817 O O . GLU A 1 104 ? 29.918 18.924 -14.737 1.00 92.62 104 GLU A O 1
ATOM 822 N N . LEU A 1 105 ? 30.880 16.908 -14.542 1.00 91.94 105 LEU A N 1
ATOM 823 C CA . LEU A 1 105 ? 31.707 17.264 -13.385 1.00 91.94 105 LEU A CA 1
ATOM 824 C C . LEU A 1 105 ? 32.699 18.385 -13.710 1.00 91.94 105 LEU A C 1
ATOM 826 O O . LEU A 1 105 ? 32.813 19.342 -12.944 1.00 91.94 105 LEU A O 1
ATOM 830 N N . ASP A 1 106 ? 33.385 18.293 -14.849 1.00 93.00 106 ASP A N 1
ATOM 831 C CA . ASP A 1 106 ? 34.326 19.318 -15.302 1.00 93.00 106 ASP A CA 1
ATOM 832 C C . ASP A 1 106 ? 33.614 20.662 -15.525 1.00 93.00 106 ASP A C 1
ATOM 834 O O . ASP A 1 106 ? 34.111 21.705 -15.097 1.00 93.00 106 ASP A O 1
ATOM 838 N N . PHE A 1 107 ? 32.412 20.648 -16.111 1.00 90.62 107 PHE A N 1
ATOM 839 C CA . PHE A 1 107 ? 31.596 21.849 -16.308 1.00 90.62 107 PHE A CA 1
ATOM 840 C C . PHE A 1 107 ? 31.139 22.486 -14.985 1.00 90.62 107 PHE A C 1
ATOM 842 O O . PHE A 1 107 ? 31.190 23.708 -14.833 1.00 90.62 107 PHE A O 1
ATOM 849 N N . GLN A 1 108 ? 30.718 21.681 -14.006 1.00 89.06 108 GLN A N 1
ATOM 850 C CA . GLN A 1 108 ? 30.314 22.178 -12.685 1.00 89.06 108 GLN A CA 1
ATOM 851 C C . GLN A 1 108 ? 31.490 22.755 -11.891 1.00 89.06 108 GLN A C 1
ATOM 853 O O . GLN A 1 108 ? 31.337 23.776 -11.218 1.00 89.06 108 GLN A O 1
ATOM 858 N N . ASN A 1 109 ? 32.665 22.128 -11.983 1.00 87.12 109 ASN A N 1
ATOM 859 C CA . ASN A 1 109 ? 33.884 22.635 -11.358 1.00 87.12 109 ASN A CA 1
ATOM 860 C C . ASN A 1 109 ? 34.321 23.961 -11.985 1.00 87.12 109 ASN A C 1
ATOM 862 O O . ASN A 1 109 ? 34.669 24.883 -11.255 1.00 87.12 109 ASN A O 1
ATOM 866 N N . TYR A 1 110 ? 34.236 24.079 -13.312 1.00 83.94 110 TYR A N 1
ATOM 867 C CA . TYR A 1 110 ? 34.525 25.326 -14.016 1.00 83.94 110 TYR A CA 1
ATOM 868 C C . TYR A 1 110 ? 33.609 26.472 -13.556 1.00 83.94 110 TYR A C 1
ATOM 870 O O . TYR A 1 110 ? 34.106 27.532 -13.188 1.00 83.94 110 TYR A O 1
ATOM 878 N N . LYS A 1 111 ? 32.289 26.244 -13.475 1.00 82.81 111 LYS A N 1
ATOM 879 C CA . LYS A 1 111 ? 31.336 27.251 -12.969 1.00 82.81 111 LYS A CA 1
ATOM 880 C C . LYS A 1 111 ? 31.640 27.717 -11.547 1.00 82.81 111 LYS A C 1
ATOM 882 O O . LYS A 1 111 ? 31.598 28.907 -11.282 1.00 82.81 111 LYS A O 1
ATOM 887 N N . ARG A 1 112 ? 31.969 26.792 -10.640 1.00 75.12 112 ARG A N 1
ATOM 888 C CA . ARG A 1 112 ? 32.321 27.156 -9.257 1.00 75.12 112 ARG A CA 1
ATOM 889 C C . ARG A 1 112 ? 33.563 28.038 -9.186 1.00 75.12 112 ARG A C 1
ATOM 891 O O . ARG A 1 112 ? 33.605 28.920 -8.346 1.00 75.12 112 ARG A O 1
ATOM 898 N N . CYS A 1 113 ? 34.547 27.813 -10.055 1.00 72.06 113 CYS A N 1
ATOM 899 C CA . CYS A 1 113 ? 35.730 28.665 -10.116 1.00 72.06 113 CYS A CA 1
ATOM 900 C C . CYS A 1 113 ? 35.436 30.067 -10.675 1.00 72.06 113 CYS A C 1
ATOM 902 O O . CYS A 1 113 ? 36.084 31.004 -10.234 1.00 72.06 113 CYS A O 1
ATOM 904 N N . GLU A 1 114 ? 34.478 30.223 -11.597 1.00 67.38 114 GLU A N 1
ATOM 905 C CA . GLU A 1 114 ? 34.036 31.549 -12.072 1.00 67.38 114 GLU A CA 1
ATOM 906 C C . GLU A 1 114 ? 33.216 32.321 -11.024 1.00 67.38 114 GLU A C 1
ATOM 908 O O . GLU A 1 114 ? 33.270 33.544 -10.999 1.00 67.38 114 GLU A O 1
ATOM 913 N N . ASP A 1 115 ? 32.464 31.630 -10.161 1.00 66.31 115 ASP A N 1
ATOM 914 C CA . ASP A 1 115 ? 31.652 32.264 -9.110 1.00 66.31 115 ASP A CA 1
ATOM 915 C C . ASP A 1 115 ? 32.483 32.706 -7.876 1.00 66.31 115 ASP A C 1
ATOM 917 O O . ASP A 1 115 ? 31.998 33.492 -7.059 1.00 66.31 115 ASP A O 1
ATOM 921 N N . ASP A 1 116 ? 33.713 32.192 -7.731 1.00 59.81 116 ASP A N 1
ATOM 922 C CA . ASP A 1 116 ? 34.643 32.475 -6.623 1.00 59.81 116 ASP A CA 1
ATOM 923 C C . ASP A 1 116 ? 35.689 33.586 -6.959 1.00 59.81 116 ASP A C 1
ATOM 925 O O . ASP A 1 116 ? 36.512 33.917 -6.096 1.00 59.81 116 ASP A O 1
ATOM 929 N N . GLU A 1 117 ? 35.665 34.169 -8.174 1.00 51.34 117 GLU A N 1
ATOM 930 C CA . GLU A 1 117 ? 36.478 35.331 -8.632 1.00 51.34 117 GLU A CA 1
ATOM 931 C C . GLU A 1 117 ? 35.712 36.669 -8.578 1.00 51.34 117 GLU A C 1
ATOM 933 O O . GLU A 1 117 ? 36.341 37.685 -8.185 1.00 51.34 117 GLU A O 1
#

Sequence (117 aa):
MTYREVIKNNGEDLNSLADLLGKFVNAYRLLIAGAGELNTIALSKKNEVKDALDRAEDVGAIIDDLVKIIESSNDCYFKYMKIKNDFILSKTEKNVILTEINKELDFQNYKRCEDDE

pLDDT: mean 90.68, std 8.09, range [51.34, 98.5]

Organism: NCBI:txid94869

Foldseek 3Di:
DDPVVVLVVLVVVLVVLVVVLVVLVVVLVVLLVVLVVLVPDPPRDPVVSVVSVVVSVVSVVVSVVSVVVSVVSVVVNVVVVVVVVVVCVVVDDPVVVVVVVVVVVVVVVVVVVVVVD

Radius of gyration: 25.7 Å; chains: 1; bounding box: 56×45×60 Å